Protein AF-A0A7V8G8I0-F1 (afdb_monomer)

Nearest PDB structures (foldseek):
  6kgq-assembly1_A  TM=4.499E-01  e=2.855E+00  Homo sapiens

Secondary structure (DSSP, 8-state):
-HHHHHHHHHHHHHHHHHHHHHHHHHHHHHS---SSSS------HHHHHHHHHHHHHHHHHHHHHHHHHHHHHHHHHHHHTSPPPP-----

Solvent-accessible surface area (backbone atoms only — not comparable to full-atom values): 5512 Å² total; per-residue (Å²): 108,72,68,59,53,54,50,51,52,49,55,53,51,55,54,48,52,54,51,52,52,51,51,54,51,49,50,60,48,67,46,81,76,85,77,90,85,68,82,84,70,68,71,49,72,65,56,52,52,50,52,52,49,54,50,51,52,54,51,51,57,46,54,53,50,52,51,50,53,52,50,53,51,50,52,53,50,53,60,71,66,52,76,82,78,77,80,80,81,78,135

pLDDT: mean 75.21, std 10.93, range [52.06, 91.88]

Sequence (91 aa):
MLSTLALQTCDDADHLNEVLRAYTALEKLVEPASLQDCETLAPTRTELSALLRILNQSLMSRIDTIHAAALTLREAIEDASQPPTPAIVAP

Mean predicted aligned error: 13.33 Å

Foldseek 3Di:
DVVVLVVVVVVLVVVVVVLVVVVVVLVVLCPQDPDDPDPNNNDDPVRNVVSVVVSVVVVVVSVVVVVVSVVVVVVVVVVVPDPPDDPPPDD

Structure (mmCIF, N/CA/C/O backbone):
data_AF-A0A7V8G8I0-F1
#
_entry.id   AF-A0A7V8G8I0-F1
#
loop_
_atom_site.group_PDB
_atom_site.id
_atom_site.type_symbol
_atom_site.label_atom_id
_atom_site.label_alt_id
_atom_site.label_comp_id
_atom_site.label_asym_id
_atom_site.label_entity_id
_atom_site.label_seq_id
_atom_site.pdbx_PDB_ins_code
_atom_site.Cartn_x
_atom_site.Cartn_y
_atom_site.Cartn_z
_atom_site.occupancy
_atom_site.B_iso_or_equiv
_atom_site.auth_seq_id
_atom_site.auth_comp_id
_atom_site.auth_asym_id
_atom_site.auth_atom_id
_atom_site.pdbx_PDB_model_num
ATOM 1 N N . MET A 1 1 ? 9.978 -3.242 -21.657 1.00 64.31 1 MET A N 1
ATOM 2 C CA . MET A 1 1 ? 10.743 -2.865 -20.451 1.00 64.31 1 MET A CA 1
ATOM 3 C C . MET A 1 1 ? 10.244 -1.539 -19.893 1.00 64.31 1 MET A C 1
ATOM 5 O O . MET A 1 1 ? 9.533 -1.577 -18.902 1.00 64.31 1 MET A O 1
ATOM 9 N N . LEU A 1 2 ? 10.476 -0.398 -20.556 1.00 74.56 2 LEU A N 1
ATOM 10 C CA . LEU A 1 2 ? 10.025 0.912 -20.047 1.00 74.56 2 LEU A CA 1
ATOM 11 C C . LEU A 1 2 ? 8.496 1.051 -19.916 1.00 74.56 2 LEU A C 1
ATOM 13 O O . LEU A 1 2 ? 8.003 1.615 -18.947 1.00 74.56 2 LEU A O 1
ATOM 17 N N . SER A 1 3 ? 7.743 0.496 -20.870 1.00 74.00 3 SER A N 1
ATOM 18 C CA . SER A 1 3 ? 6.275 0.502 -20.853 1.00 74.00 3 SER A CA 1
ATOM 19 C C . SER A 1 3 ? 5.689 -0.291 -19.683 1.00 74.00 3 SER A C 1
ATOM 21 O O . SER A 1 3 ? 4.752 0.169 -19.045 1.00 74.00 3 SER A O 1
ATOM 23 N N . THR A 1 4 ? 6.262 -1.457 -19.375 1.00 78.38 4 THR A N 1
ATOM 24 C CA . THR A 1 4 ? 5.865 -2.293 -18.232 1.00 78.38 4 THR A CA 1
ATOM 25 C C . THR A 1 4 ? 6.126 -1.577 -16.913 1.00 78.38 4 THR A C 1
ATOM 27 O O . THR A 1 4 ? 5.266 -1.567 -16.042 1.00 78.38 4 THR A O 1
ATOM 30 N N . LEU A 1 5 ? 7.283 -0.926 -16.792 1.00 76.88 5 LEU A N 1
ATOM 31 C CA . LEU A 1 5 ? 7.643 -0.188 -15.590 1.00 76.88 5 LEU A CA 1
ATOM 32 C C . LEU A 1 5 ? 6.754 1.045 -15.371 1.00 76.88 5 LEU A C 1
ATOM 34 O O . LEU A 1 5 ? 6.350 1.318 -14.244 1.00 76.88 5 LEU A O 1
ATOM 38 N N . ALA A 1 6 ? 6.421 1.774 -16.440 1.00 74.81 6 ALA A N 1
ATOM 39 C CA . ALA A 1 6 ? 5.492 2.898 -16.360 1.00 74.81 6 ALA A CA 1
ATOM 40 C C . ALA A 1 6 ? 4.107 2.446 -15.871 1.00 74.81 6 ALA A C 1
ATOM 42 O O . ALA A 1 6 ? 3.511 3.108 -15.029 1.00 74.81 6 ALA A O 1
ATOM 43 N N . LEU A 1 7 ? 3.638 1.291 -16.352 1.00 82.56 7 LEU A N 1
ATOM 44 C CA . LEU A 1 7 ? 2.358 0.707 -15.951 1.00 82.56 7 LEU A CA 1
ATOM 45 C C . LEU A 1 7 ? 2.369 0.308 -14.470 1.00 82.56 7 LEU A C 1
ATOM 47 O O . LEU A 1 7 ? 1.487 0.708 -13.722 1.00 82.56 7 LEU A O 1
ATOM 51 N N . GLN A 1 8 ? 3.439 -0.353 -14.027 1.00 78.81 8 GLN A N 1
ATOM 52 C CA . GLN A 1 8 ? 3.627 -0.728 -12.626 1.00 78.81 8 GLN A CA 1
ATOM 53 C C . GLN A 1 8 ? 3.711 0.497 -11.697 1.00 78.81 8 GLN A C 1
ATOM 55 O 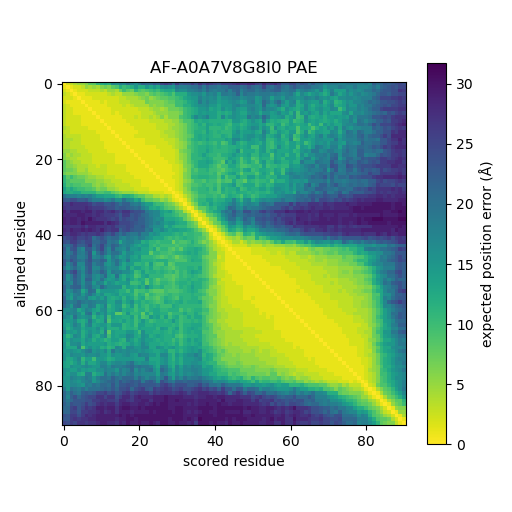O . GLN A 1 8 ? 3.133 0.497 -10.619 1.00 78.81 8 GLN A O 1
ATOM 60 N N . THR A 1 9 ? 4.343 1.585 -12.148 1.00 79.12 9 THR A N 1
ATOM 61 C CA . THR A 1 9 ? 4.391 2.852 -11.395 1.00 79.12 9 THR A CA 1
ATOM 62 C C . THR A 1 9 ? 3.006 3.498 -11.265 1.00 79.12 9 THR A C 1
ATOM 64 O O . THR A 1 9 ? 2.701 4.096 -10.233 1.00 79.12 9 THR A O 1
ATOM 67 N N . CYS A 1 10 ? 2.161 3.396 -12.297 1.00 83.25 10 CYS A N 1
ATOM 68 C CA . CYS A 1 10 ? 0.773 3.856 -12.228 1.00 83.25 10 CYS A CA 1
ATOM 69 C C . CYS A 1 10 ? -0.045 3.018 -11.239 1.00 83.25 10 CYS A C 1
ATOM 71 O O . CYS A 1 10 ? -0.711 3.596 -10.382 1.00 83.25 10 CYS A O 1
ATOM 73 N N . ASP A 1 11 ? 0.075 1.690 -11.296 1.00 83.75 11 ASP A N 1
ATOM 74 C CA . ASP A 1 11 ? -0.603 0.785 -10.361 1.00 83.75 11 ASP A CA 1
ATOM 75 C C . ASP A 1 11 ? -0.169 1.058 -8.905 1.00 83.75 11 ASP A C 1
A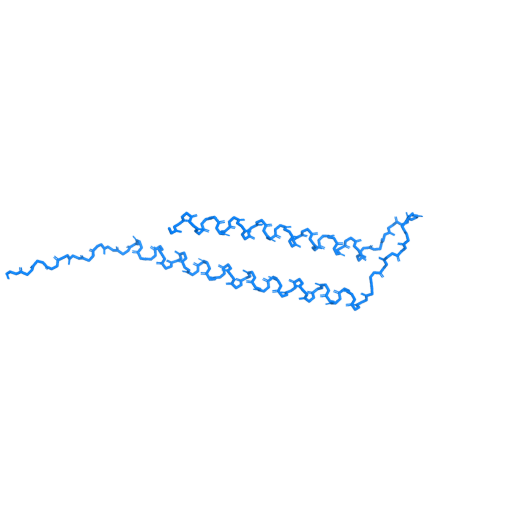TOM 77 O O . ASP A 1 11 ? -1.002 1.149 -7.998 1.00 83.75 11 ASP A O 1
ATOM 81 N N . ASP A 1 12 ? 1.129 1.288 -8.678 1.00 82.25 12 ASP A N 1
ATOM 82 C CA . ASP A 1 12 ? 1.674 1.651 -7.366 1.00 82.25 12 ASP A CA 1
ATOM 83 C C . ASP A 1 12 ? 1.113 2.998 -6.861 1.00 82.25 12 ASP A C 1
ATOM 85 O O . ASP A 1 12 ? 0.826 3.153 -5.667 1.00 82.25 12 ASP A O 1
ATOM 89 N N . ALA A 1 13 ? 0.917 3.975 -7.755 1.00 77.75 13 ALA A N 1
ATOM 90 C CA . ALA A 1 13 ? 0.347 5.284 -7.427 1.00 77.75 13 ALA A CA 1
ATOM 91 C C . ALA A 1 13 ? -1.159 5.219 -7.109 1.00 77.75 13 ALA A C 1
ATOM 93 O O . ALA A 1 13 ? -1.630 5.895 -6.184 1.00 77.75 13 ALA A O 1
ATOM 94 N N . ASP A 1 14 ? -1.919 4.389 -7.823 1.00 79.44 14 ASP A N 1
ATOM 95 C CA . ASP A 1 14 ? -3.331 4.140 -7.525 1.00 79.44 14 ASP A CA 1
ATOM 96 C C . ASP A 1 14 ? -3.482 3.443 -6.165 1.00 79.44 14 ASP A C 1
ATOM 98 O O . ASP A 1 14 ? -4.278 3.863 -5.317 1.00 79.44 14 ASP A O 1
ATOM 102 N N . HIS A 1 15 ? -2.622 2.468 -5.873 1.00 76.00 15 HIS A N 1
ATOM 103 C CA . HIS A 1 15 ? -2.610 1.787 -4.582 1.00 76.00 15 HIS A CA 1
ATOM 104 C C . HIS A 1 15 ? -2.144 2.701 -3.425 1.00 76.00 15 HIS A C 1
ATOM 106 O O . HIS A 1 15 ? -2.576 2.557 -2.269 1.00 76.00 15 HIS A O 1
ATOM 112 N N . LEU A 1 16 ? -1.293 3.697 -3.707 1.00 77.62 16 LEU A N 1
ATOM 113 C CA . LEU A 1 16 ? -0.940 4.750 -2.749 1.00 77.62 16 LEU A CA 1
ATOM 114 C C . LEU A 1 16 ? -2.154 5.614 -2.386 1.00 77.62 16 LEU A C 1
ATOM 116 O O . LEU A 1 16 ? -2.375 5.882 -1.202 1.00 77.62 16 LEU A O 1
ATOM 120 N N . ASN A 1 17 ? -2.976 5.978 -3.373 1.00 77.81 17 ASN A N 1
ATOM 121 C CA . ASN A 1 17 ? -4.217 6.719 -3.144 1.00 77.81 17 ASN A CA 1
ATOM 122 C C . ASN A 1 17 ? -5.203 5.952 -2.249 1.00 77.81 17 ASN A C 1
ATOM 124 O O . ASN A 1 17 ? -5.855 6.557 -1.398 1.00 77.81 17 ASN A O 1
ATOM 128 N N . GLU A 1 18 ? -5.297 4.628 -2.383 1.00 78.69 18 GLU A N 1
ATOM 129 C CA . GLU A 1 18 ? -6.145 3.799 -1.513 1.00 78.69 18 GLU A CA 1
ATOM 130 C C . GLU A 1 18 ? -5.704 3.839 -0.045 1.00 78.69 18 GLU A C 1
ATOM 132 O O . GLU A 1 18 ? -6.536 3.954 0.856 1.00 78.69 18 GLU A O 1
ATOM 137 N N . VAL A 1 19 ? -4.396 3.813 0.212 1.00 79.31 19 VAL A N 1
ATOM 138 C CA . VAL A 1 19 ? -3.869 3.934 1.580 1.00 79.31 19 VAL A CA 1
ATOM 139 C C . VAL A 1 19 ? -4.041 5.330 2.142 1.00 79.31 19 VAL A C 1
ATOM 141 O O . VAL A 1 19 ? -4.382 5.459 3.315 1.00 79.31 19 VAL A O 1
ATOM 144 N N . LEU A 1 20 ? -3.872 6.370 1.325 1.00 78.44 20 LEU A N 1
ATOM 145 C CA . LEU A 1 20 ? -4.161 7.731 1.764 1.00 78.44 20 LEU A CA 1
ATOM 146 C C . LEU A 1 20 ? -5.635 7.863 2.174 1.00 78.44 20 LEU A C 1
ATOM 148 O O . LEU A 1 20 ? -5.932 8.416 3.229 1.00 78.44 20 LEU A O 1
ATOM 152 N N . ARG A 1 21 ? -6.557 7.271 1.402 1.00 75.94 21 ARG A N 1
ATOM 153 C CA . ARG A 1 21 ? -7.984 7.209 1.757 1.00 75.94 21 ARG A CA 1
ATOM 154 C C . ARG A 1 21 ? -8.227 6.450 3.062 1.00 75.94 21 ARG A C 1
ATOM 156 O O . ARG A 1 21 ? -9.025 6.909 3.876 1.00 75.94 21 ARG A O 1
ATOM 163 N N . ALA A 1 22 ? -7.539 5.329 3.282 1.00 77.69 22 ALA A N 1
ATOM 164 C CA . ALA A 1 22 ? -7.621 4.586 4.538 1.00 77.69 22 ALA A CA 1
ATOM 165 C C . ALA A 1 22 ? -7.109 5.420 5.725 1.00 77.69 22 ALA A C 1
ATOM 167 O O . ALA A 1 22 ? -7.761 5.463 6.764 1.00 77.69 22 ALA A O 1
ATOM 168 N N . TYR A 1 23 ? -5.999 6.145 5.559 1.00 75.56 23 TYR A N 1
ATOM 169 C CA . TYR A 1 23 ? -5.470 7.058 6.574 1.00 75.56 23 TYR A CA 1
ATOM 170 C C . TYR A 1 23 ? -6.462 8.180 6.909 1.00 75.56 23 TYR A C 1
ATOM 172 O O . TYR A 1 23 ? -6.765 8.394 8.078 1.00 75.56 23 TYR A O 1
ATOM 180 N N . THR A 1 24 ? -7.052 8.829 5.900 1.00 75.31 24 THR A N 1
ATOM 181 C CA . THR A 1 24 ? -8.099 9.845 6.103 1.00 75.31 24 THR A CA 1
ATOM 182 C C . THR A 1 24 ? -9.336 9.277 6.808 1.00 75.31 24 THR A C 1
ATOM 184 O O . THR A 1 24 ? -9.975 9.973 7.593 1.00 75.31 24 THR A O 1
ATOM 187 N N . ALA A 1 25 ? -9.704 8.017 6.554 1.00 72.88 25 ALA A N 1
ATOM 188 C CA . ALA A 1 25 ? -10.809 7.371 7.263 1.00 72.88 25 ALA A CA 1
ATOM 189 C C . ALA A 1 25 ? -10.472 7.111 8.740 1.00 72.88 25 ALA A C 1
ATOM 191 O O . ALA A 1 25 ? -11.317 7.331 9.604 1.00 72.88 25 ALA A O 1
ATOM 192 N N . LEU A 1 26 ? -9.236 6.697 9.038 1.00 73.06 26 LEU A N 1
ATOM 193 C CA . LEU A 1 26 ? -8.754 6.543 10.412 1.00 73.06 26 LEU A CA 1
ATOM 194 C C . LEU A 1 26 ? -8.705 7.882 11.148 1.00 73.06 26 LEU A C 1
ATOM 196 O O . LEU A 1 26 ? -9.132 7.953 12.294 1.00 73.06 26 LEU A O 1
ATOM 200 N N . GLU A 1 27 ? -8.241 8.943 10.490 1.00 72.56 27 GLU A N 1
ATOM 201 C CA . GLU A 1 27 ? -8.233 10.299 11.043 1.00 72.56 27 GLU A CA 1
ATOM 202 C C . GLU A 1 27 ? -9.645 10.735 11.454 1.00 72.56 27 GLU A C 1
ATOM 204 O O . GLU A 1 27 ? -9.841 11.142 12.593 1.00 72.56 27 GLU A O 1
ATOM 209 N N . LYS A 1 28 ? -10.648 10.517 10.594 1.00 70.06 28 LYS A N 1
ATOM 210 C CA . LYS A 1 28 ? -12.063 10.809 10.891 1.00 70.06 28 LYS A CA 1
ATOM 211 C C . LYS A 1 28 ? -12.668 9.952 12.008 1.00 70.06 28 LYS A C 1
ATOM 213 O O . LYS A 1 28 ? -13.615 10.389 12.649 1.00 70.06 28 LYS A O 1
ATOM 218 N N . LEU A 1 29 ? -12.171 8.728 12.212 1.00 66.75 29 LEU A N 1
ATOM 219 C CA . LEU A 1 29 ? -12.593 7.851 13.314 1.00 66.75 29 LEU A CA 1
ATOM 220 C C . LEU A 1 29 ? -11.958 8.250 14.653 1.00 66.75 29 LEU A C 1
ATOM 222 O O . LEU A 1 29 ? -12.519 7.971 15.709 1.00 66.75 29 LEU A O 1
ATOM 226 N N . VAL A 1 30 ? -10.769 8.853 14.615 1.00 65.25 30 VAL A N 1
ATOM 227 C CA . VAL A 1 30 ? -10.047 9.341 15.800 1.00 65.25 30 VAL A CA 1
ATOM 228 C C . VAL A 1 30 ? -10.482 10.757 16.170 1.00 65.25 30 VAL A C 1
ATOM 230 O O . VAL A 1 30 ? -10.481 11.102 17.353 1.00 65.25 30 VAL A O 1
ATOM 233 N N . GLU A 1 31 ? -10.837 11.576 15.180 1.00 65.88 31 GLU A N 1
ATOM 234 C CA . GLU A 1 31 ? -11.346 12.923 15.393 1.00 65.88 31 GLU A CA 1
ATOM 235 C C . GLU A 1 31 ? -12.628 12.845 16.240 1.00 65.88 31 GLU A C 1
ATOM 237 O O . GLU A 1 31 ? -13.579 12.155 15.862 1.00 65.88 31 GLU A O 1
ATOM 242 N N . PRO A 1 32 ? -12.672 13.501 17.415 1.00 55.41 32 PRO A N 1
ATOM 243 C CA . PRO A 1 32 ? -13.865 13.488 18.239 1.00 55.41 32 PRO A CA 1
ATOM 244 C C . PRO A 1 32 ? -15.002 14.127 17.446 1.00 55.41 32 PRO A C 1
ATOM 246 O O . PRO A 1 32 ? -14.982 15.332 17.194 1.00 55.41 32 PRO A O 1
ATOM 249 N N . ALA A 1 33 ? -15.980 13.312 17.043 1.00 58.00 33 ALA A N 1
ATOM 250 C CA . ALA A 1 33 ? -17.137 13.775 16.295 1.00 58.00 33 ALA A CA 1
ATOM 251 C C . ALA A 1 33 ? -17.787 14.947 17.041 1.00 58.00 33 ALA A C 1
ATOM 253 O O . ALA 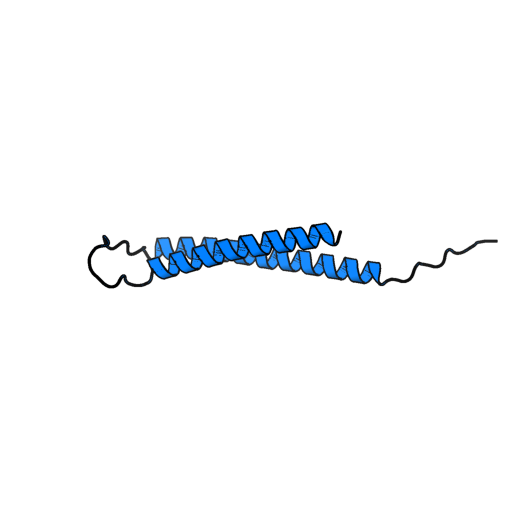A 1 33 ? -18.243 14.807 18.182 1.00 58.00 33 ALA A O 1
ATOM 254 N N . SER A 1 34 ? -17.830 16.117 16.407 1.00 55.16 34 SER A N 1
ATOM 255 C CA . SER A 1 34 ? -18.634 17.225 16.894 1.00 55.16 34 SER A CA 1
ATOM 256 C C . SER A 1 34 ? -20.113 16.853 16.752 1.00 55.16 34 SER A C 1
ATOM 258 O O . SER A 1 34 ? -20.713 17.005 15.700 1.00 55.16 34 SER A O 1
ATOM 260 N N . LEU A 1 35 ? -20.668 16.361 17.862 1.00 55.91 35 LEU A N 1
ATOM 261 C CA . LEU A 1 35 ? -22.060 16.490 18.301 1.00 55.91 35 LEU A CA 1
ATOM 262 C C . LEU A 1 35 ? -23.179 15.985 17.360 1.00 55.91 35 LEU A C 1
ATOM 264 O O . LEU A 1 35 ? -23.519 16.595 16.356 1.00 55.91 35 LEU A O 1
ATOM 268 N N . GLN A 1 36 ? -23.849 14.936 17.855 1.00 52.19 36 GLN A N 1
ATOM 269 C CA . GLN A 1 36 ? -25.297 14.845 18.150 1.00 52.19 36 GLN A CA 1
ATOM 270 C C . GLN A 1 36 ? -26.077 13.666 17.559 1.00 52.19 36 GLN A C 1
ATOM 272 O O . GLN A 1 36 ? -27.018 13.259 18.226 1.00 52.19 36 GLN A O 1
ATOM 277 N N . ASP A 1 37 ? -25.647 13.030 16.465 1.00 52.44 37 ASP A N 1
ATOM 278 C CA . ASP A 1 37 ? -26.433 11.926 15.861 1.00 52.44 37 ASP A CA 1
ATOM 279 C C . ASP A 1 37 ? -25.644 10.643 15.532 1.00 52.44 37 ASP A C 1
ATOM 281 O O . ASP A 1 37 ? -26.169 9.728 14.901 1.00 52.44 37 ASP A O 1
ATOM 285 N N . CYS A 1 38 ? -24.387 10.530 15.965 1.00 52.06 38 CYS A N 1
ATOM 286 C CA . CYS A 1 38 ? -23.603 9.309 15.774 1.00 52.06 38 CYS A CA 1
ATOM 287 C C . CYS A 1 38 ? -23.440 8.595 17.118 1.00 52.06 38 CYS A C 1
ATOM 289 O O . CYS A 1 38 ? -22.898 9.188 18.056 1.00 52.06 38 CYS A O 1
ATOM 291 N N . GLU A 1 39 ? -23.889 7.336 17.217 1.00 56.91 39 GLU A N 1
ATOM 292 C CA . GLU A 1 39 ? -23.472 6.453 18.310 1.00 56.91 39 GLU A CA 1
ATOM 293 C C . GLU A 1 39 ? -21.947 6.519 18.371 1.00 56.91 39 GLU A C 1
ATOM 295 O O . GLU A 1 39 ? -21.279 6.265 17.370 1.00 56.91 39 GLU A O 1
ATOM 300 N N . THR A 1 40 ? -21.402 6.974 19.497 1.00 56.25 40 THR A N 1
ATOM 301 C CA . THR A 1 40 ? -19.983 7.297 19.656 1.00 56.25 40 THR A CA 1
ATOM 302 C C . THR A 1 40 ? -19.123 6.053 19.443 1.00 56.25 40 THR A C 1
ATOM 304 O O . THR A 1 40 ? -18.764 5.358 20.393 1.00 56.25 40 THR A O 1
ATOM 307 N N . LEU A 1 41 ? -18.787 5.768 18.188 1.00 56.75 41 LEU A N 1
ATOM 308 C CA . LEU A 1 41 ? -17.815 4.769 17.774 1.00 56.75 41 LEU A CA 1
ATOM 309 C C . LEU A 1 41 ? -16.428 5.358 18.018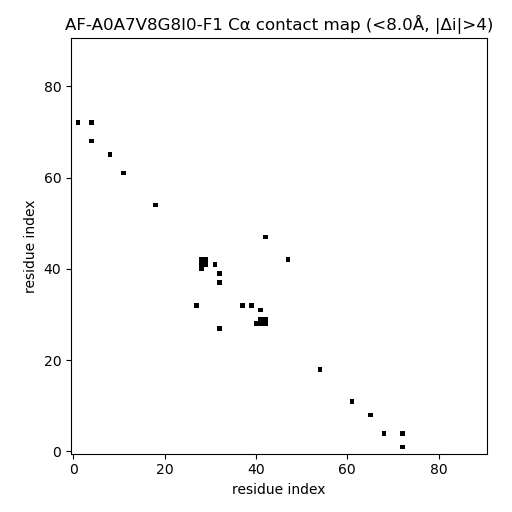 1.00 56.75 41 LEU A C 1
ATOM 311 O O . LEU A 1 41 ? -15.754 5.808 17.099 1.00 56.75 41 LEU A O 1
ATOM 315 N N . ALA A 1 42 ? -16.028 5.405 19.288 1.00 63.44 42 ALA A N 1
ATOM 316 C CA . ALA A 1 42 ? -14.661 5.717 19.666 1.00 63.44 42 ALA A CA 1
ATOM 317 C C . AL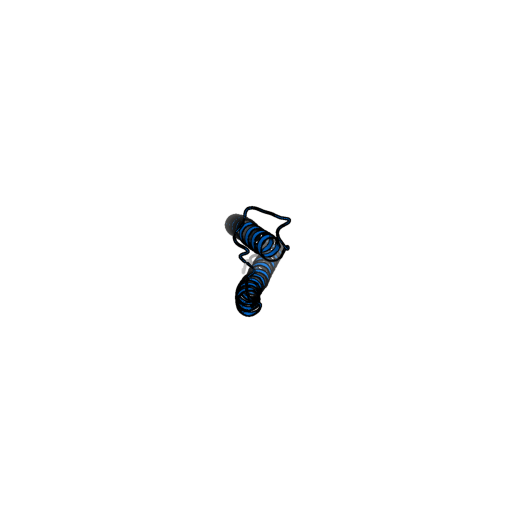A A 1 42 ? -13.836 4.422 19.565 1.00 63.44 42 ALA A C 1
ATOM 319 O O . ALA A 1 42 ? -14.030 3.527 20.395 1.00 63.44 42 ALA A O 1
ATOM 320 N N . PRO A 1 43 ? -12.941 4.278 18.571 1.00 66.12 43 PRO A N 1
ATOM 321 C CA . PRO A 1 43 ? -12.100 3.096 18.474 1.00 66.12 43 PRO A CA 1
ATOM 322 C C . PRO A 1 43 ? -11.191 3.002 19.702 1.00 66.12 43 PRO A C 1
ATOM 324 O O . PRO A 1 43 ? -10.620 3.986 20.180 1.00 66.12 43 PRO A O 1
ATOM 327 N N . THR A 1 44 ? -11.032 1.793 20.223 1.00 77.38 44 THR A N 1
ATOM 328 C CA . THR A 1 44 ? -10.107 1.526 21.319 1.00 77.38 44 THR A CA 1
ATOM 329 C C . THR A 1 44 ? -8.665 1.749 20.864 1.00 77.38 44 THR A C 1
ATOM 331 O O . THR A 1 44 ? -8.303 1.585 19.697 1.00 77.38 44 THR A O 1
ATOM 334 N N . ARG A 1 45 ? -7.774 2.043 21.818 1.00 72.25 45 ARG A N 1
ATOM 335 C CA . ARG A 1 45 ? -6.329 2.142 21.554 1.00 72.25 45 ARG A CA 1
ATOM 336 C C . ARG A 1 45 ? -5.766 0.872 20.896 1.00 72.25 45 ARG A C 1
ATOM 338 O O . ARG A 1 45 ? -4.831 0.961 20.105 1.00 72.25 45 ARG A O 1
ATOM 345 N N . THR A 1 46 ? -6.326 -0.293 21.219 1.00 72.19 46 THR A N 1
ATOM 346 C CA . THR A 1 46 ? -5.941 -1.584 20.632 1.00 72.19 46 THR A CA 1
ATOM 347 C C . THR A 1 46 ? -6.322 -1.662 19.155 1.00 72.19 46 THR A C 1
ATOM 349 O O . THR A 1 46 ? -5.483 -2.037 18.340 1.00 72.19 46 THR A O 1
ATOM 352 N N . GLU A 1 47 ? -7.543 -1.257 18.795 1.00 77.81 47 GLU A N 1
ATOM 353 C CA . GLU A 1 47 ? -8.007 -1.212 17.400 1.00 77.81 47 GLU A CA 1
ATOM 354 C C . GLU A 1 47 ? -7.186 -0.216 16.578 1.00 77.81 47 GLU A C 1
ATOM 356 O O . GLU A 1 47 ? -6.676 -0.568 15.515 1.00 77.81 47 GLU A O 1
ATOM 361 N N . LEU A 1 48 ? -6.942 0.983 17.114 1.00 78.50 48 LEU A N 1
ATOM 362 C CA . LEU A 1 48 ? -6.068 1.969 16.473 1.00 78.50 48 LEU A CA 1
ATOM 363 C C . LEU A 1 48 ? -4.639 1.445 16.294 1.00 78.50 48 LEU A C 1
ATOM 365 O O . LEU A 1 48 ? -4.044 1.614 15.231 1.00 78.50 48 LEU A O 1
ATOM 369 N N . SER A 1 49 ? -4.085 0.766 17.302 1.00 75.19 49 SER A N 1
ATOM 370 C CA . SER A 1 49 ? -2.744 0.183 17.208 1.00 75.19 49 SER A CA 1
ATOM 371 C C . SER A 1 49 ? -2.666 -0.943 16.175 1.00 75.19 49 SER A C 1
ATOM 373 O O . SER A 1 49 ? -1.623 -1.094 15.538 1.00 75.19 49 SER A O 1
ATOM 375 N N . ALA A 1 50 ? -3.724 -1.741 16.013 1.00 80.88 50 ALA A N 1
ATOM 376 C CA . ALA A 1 50 ? -3.782 -2.790 15.000 1.00 80.88 50 ALA A CA 1
ATOM 377 C C . ALA A 1 50 ? -3.849 -2.189 13.589 1.00 80.88 50 ALA A C 1
ATOM 379 O O . ALA A 1 50 ? -3.086 -2.594 12.711 1.00 80.88 50 ALA A O 1
ATOM 380 N N . LEU A 1 51 ? -4.690 -1.169 13.398 1.00 82.25 51 LEU A N 1
ATOM 381 C CA . LEU A 1 51 ? -4.841 -0.463 12.124 1.00 82.25 51 LEU A CA 1
ATOM 382 C C . LEU A 1 51 ? -3.543 0.245 11.715 1.00 82.25 51 LEU A C 1
ATOM 384 O O . LEU A 1 51 ? -3.076 0.067 10.591 1.00 82.25 51 LEU A O 1
ATOM 388 N N . LEU A 1 52 ? -2.892 0.953 12.643 1.00 81.12 52 LEU A N 1
ATOM 389 C CA . LEU A 1 52 ? -1.587 1.578 12.401 1.00 81.12 52 LEU A CA 1
ATOM 390 C C . LEU A 1 52 ? -0.497 0.555 12.066 1.00 81.12 52 LEU A C 1
ATOM 392 O O . LEU A 1 52 ? 0.363 0.824 11.232 1.00 81.12 52 LEU A O 1
ATOM 396 N N . ARG A 1 53 ? -0.518 -0.630 12.686 1.00 84.12 53 ARG A N 1
ATOM 397 C CA . ARG A 1 53 ? 0.449 -1.690 12.376 1.00 84.12 53 ARG A CA 1
ATOM 398 C C . ARG A 1 53 ? 0.292 -2.197 10.943 1.00 84.12 53 ARG A C 1
ATOM 400 O O . ARG A 1 53 ? 1.296 -2.310 10.247 1.00 84.12 53 ARG A O 1
ATOM 407 N N . ILE A 1 54 ? -0.940 -2.472 10.513 1.00 83.94 54 ILE A N 1
ATOM 408 C CA . ILE A 1 54 ? -1.243 -2.919 9.144 1.00 83.94 54 ILE A CA 1
ATOM 409 C C . ILE A 1 54 ? -0.827 -1.843 8.138 1.00 83.94 54 ILE A C 1
ATOM 411 O O . ILE A 1 54 ? -0.149 -2.136 7.154 1.00 83.94 54 ILE A O 1
ATOM 415 N N . LEU A 1 55 ? -1.174 -0.586 8.425 1.00 82.00 55 LEU A N 1
ATOM 416 C CA . LEU A 1 55 ? -0.799 0.555 7.599 1.00 82.00 55 LEU A CA 1
ATOM 417 C C . LEU A 1 55 ? 0.724 0.671 7.449 1.00 82.00 55 LEU A C 1
ATOM 419 O O . LEU A 1 55 ? 1.227 0.758 6.331 1.00 82.00 55 LEU A O 1
ATOM 423 N N . ASN A 1 56 ? 1.463 0.622 8.558 1.00 80.44 56 ASN A N 1
ATOM 424 C CA . ASN A 1 56 ? 2.922 0.723 8.543 1.00 80.44 56 ASN A CA 1
ATOM 425 C C . ASN A 1 56 ? 3.572 -0.422 7.759 1.00 80.44 56 ASN A C 1
ATOM 427 O O . ASN A 1 56 ? 4.513 -0.188 7.005 1.00 80.44 56 ASN A O 1
ATOM 431 N N . GLN A 1 57 ? 3.060 -1.647 7.893 1.00 86.75 57 GLN A N 1
ATOM 432 C CA . GLN A 1 57 ? 3.548 -2.791 7.120 1.00 86.75 57 GLN A CA 1
ATOM 433 C C . GLN A 1 57 ? 3.314 -2.603 5.617 1.00 86.75 57 GLN A C 1
ATOM 435 O O . GLN A 1 57 ? 4.220 -2.842 4.821 1.00 86.75 57 GLN A O 1
ATOM 440 N N . SER A 1 58 ? 2.125 -2.130 5.232 1.00 83.69 58 SER A N 1
ATOM 441 C CA . SER A 1 58 ? 1.805 -1.839 3.833 1.00 83.69 58 SER A CA 1
ATOM 442 C C . SER A 1 58 ? 2.709 -0.741 3.263 1.00 83.69 58 SER A C 1
ATOM 444 O O . SER A 1 58 ? 3.258 -0.897 2.174 1.00 83.69 58 SER A O 1
ATOM 446 N N . LEU A 1 59 ? 2.936 0.337 4.020 1.00 84.00 59 LEU A N 1
ATOM 447 C CA . LEU A 1 59 ? 3.827 1.427 3.617 1.00 84.00 59 LEU A CA 1
ATOM 448 C C . LEU A 1 59 ? 5.274 0.960 3.438 1.00 84.00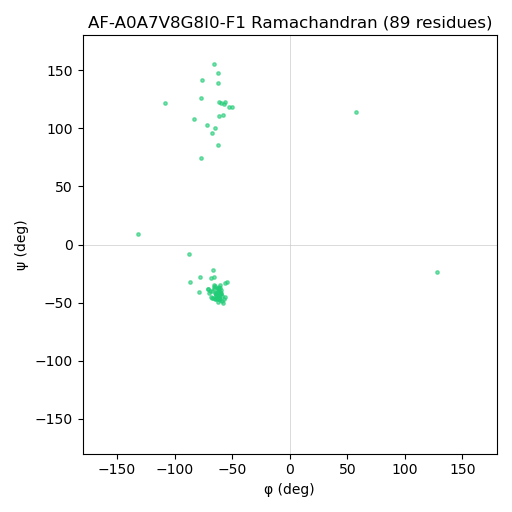 59 LEU A C 1
ATOM 450 O O . LEU A 1 59 ? 5.880 1.280 2.419 1.00 84.00 59 LEU A O 1
ATOM 454 N N . MET A 1 60 ? 5.814 0.174 4.376 1.00 85.62 60 MET A N 1
ATOM 455 C CA . MET A 1 60 ? 7.166 -0.385 4.249 1.00 85.62 60 MET A CA 1
ATOM 456 C C . MET A 1 60 ? 7.306 -1.242 2.989 1.00 85.62 60 MET A C 1
ATOM 458 O O . MET A 1 60 ? 8.201 -0.995 2.187 1.00 85.62 60 MET A O 1
ATOM 462 N N . SER A 1 61 ? 6.366 -2.166 2.757 1.00 86.31 61 SER A N 1
ATOM 463 C CA . SER A 1 61 ? 6.374 -3.025 1.564 1.00 86.31 61 SER A CA 1
ATOM 464 C C . SER A 1 61 ? 6.393 -2.225 0.257 1.00 86.31 61 SER A C 1
ATOM 466 O O . SER A 1 61 ? 6.969 -2.661 -0.741 1.00 86.31 61 SER A O 1
ATOM 468 N N . ARG A 1 62 ? 5.749 -1.056 0.239 1.00 80.94 62 ARG A N 1
ATOM 469 C CA . ARG A 1 62 ? 5.690 -0.191 -0.945 1.00 80.94 62 ARG A CA 1
ATOM 470 C C . ARG A 1 62 ? 6.963 0.605 -1.147 1.00 80.94 62 ARG A C 1
ATOM 472 O O . ARG A 1 62 ? 7.411 0.721 -2.280 1.00 80.94 62 ARG A O 1
ATOM 479 N N . ILE A 1 63 ? 7.554 1.122 -0.070 1.00 84.19 63 ILE A N 1
ATOM 480 C CA . ILE A 1 63 ? 8.866 1.775 -0.136 1.00 84.19 63 ILE A CA 1
ATOM 481 C C . ILE A 1 63 ? 9.886 0.805 -0.739 1.00 84.19 63 ILE A C 1
ATOM 483 O O . ILE A 1 63 ? 10.608 1.188 -1.657 1.00 84.19 63 ILE A O 1
ATOM 487 N N . ASP A 1 64 ? 9.881 -0.454 -0.298 1.00 89.00 64 ASP A N 1
ATOM 488 C CA . ASP A 1 64 ? 10.772 -1.488 -0.833 1.00 89.00 64 ASP A CA 1
ATOM 489 C C . ASP A 1 64 ? 10.511 -1.759 -2.326 1.00 89.00 64 ASP A C 1
ATOM 491 O O . ASP A 1 64 ? 11.449 -1.843 -3.120 1.00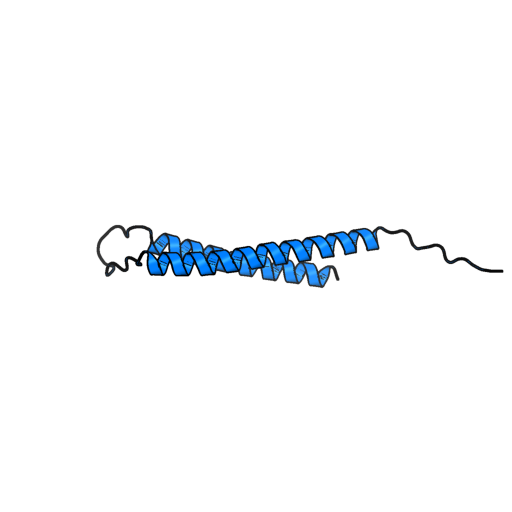 89.00 64 ASP A O 1
ATOM 495 N N . THR A 1 65 ? 9.239 -1.827 -2.733 1.00 89.88 65 THR A N 1
ATOM 496 C CA . THR A 1 65 ? 8.839 -2.045 -4.137 1.00 89.88 65 THR A CA 1
ATOM 497 C C . THR A 1 65 ? 9.272 -0.887 -5.038 1.00 89.88 65 THR A C 1
ATOM 499 O O . THR A 1 65 ? 9.891 -1.112 -6.077 1.00 89.88 65 THR A O 1
ATOM 502 N N . ILE A 1 66 ? 9.022 0.356 -4.615 1.00 86.31 66 ILE A N 1
ATOM 503 C CA . ILE A 1 66 ? 9.439 1.564 -5.340 1.00 86.31 66 ILE A CA 1
ATOM 504 C C . ILE A 1 66 ? 10.964 1.621 -5.442 1.00 86.31 66 ILE A C 1
ATOM 506 O O . ILE A 1 66 ? 11.502 1.949 -6.499 1.00 86.31 66 ILE A O 1
ATOM 510 N N . HIS A 1 67 ? 11.674 1.281 -4.364 1.00 87.56 67 HIS A N 1
ATOM 511 C CA . HIS A 1 67 ? 13.131 1.239 -4.375 1.00 87.56 67 HIS A CA 1
ATOM 512 C C . HIS A 1 67 ? 13.647 0.219 -5.397 1.00 87.56 67 HIS A C 1
ATOM 514 O O . HIS A 1 67 ? 14.526 0.545 -6.194 1.00 87.56 67 HIS A O 1
ATOM 520 N N . ALA A 1 68 ? 13.069 -0.985 -5.431 1.00 87.56 68 ALA A N 1
ATOM 521 C CA . ALA A 1 68 ? 13.420 -2.006 -6.413 1.00 87.56 68 ALA A CA 1
ATOM 522 C C . ALA A 1 68 ? 13.141 -1.540 -7.853 1.00 87.56 68 ALA A C 1
ATOM 524 O O . ALA A 1 68 ? 14.023 -1.626 -8.706 1.00 87.56 68 ALA A O 1
ATOM 525 N N . ALA A 1 69 ? 11.962 -0.968 -8.110 1.00 88.38 69 ALA A N 1
ATOM 526 C CA . ALA A 1 69 ? 11.598 -0.429 -9.419 1.00 88.38 69 ALA A CA 1
ATOM 527 C C . ALA A 1 69 ? 12.557 0.684 -9.882 1.00 88.38 69 ALA A C 1
ATOM 529 O O . ALA A 1 69 ? 12.981 0.701 -11.039 1.00 88.38 69 ALA A O 1
ATOM 530 N N . ALA A 1 70 ? 12.951 1.587 -8.978 1.00 88.06 70 ALA A N 1
A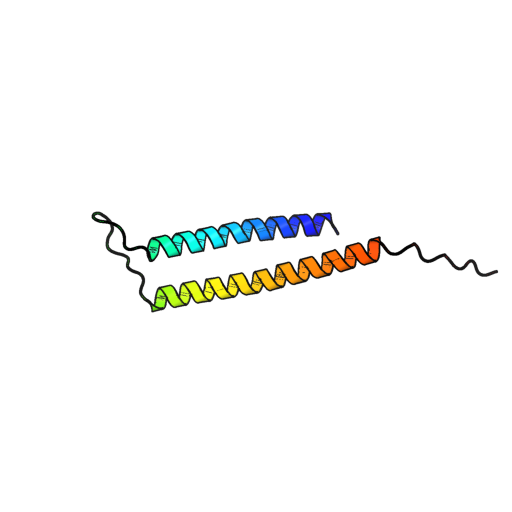TOM 531 C CA . ALA A 1 70 ? 13.902 2.657 -9.269 1.00 88.06 70 ALA A CA 1
ATOM 532 C C . ALA A 1 70 ? 15.310 2.123 -9.587 1.00 88.06 70 ALA A C 1
ATOM 534 O O . ALA A 1 70 ? 15.969 2.644 -10.490 1.00 88.06 70 ALA A O 1
ATOM 535 N N . LEU A 1 71 ? 15.766 1.078 -8.884 1.00 90.62 71 LEU A N 1
ATOM 536 C CA . LEU A 1 71 ? 17.029 0.399 -9.191 1.00 90.62 71 LEU A CA 1
ATOM 537 C C . LEU A 1 71 ? 16.990 -0.234 -10.584 1.00 90.62 71 LEU A C 1
ATOM 539 O O . LEU A 1 71 ? 17.868 0.046 -11.396 1.00 90.62 71 LEU A O 1
ATOM 543 N N . THR A 1 72 ? 15.938 -0.996 -10.893 1.00 91.88 72 THR A N 1
ATOM 544 C CA . THR A 1 72 ? 15.755 -1.615 -12.213 1.00 91.88 72 THR A CA 1
ATOM 545 C C . THR A 1 72 ? 15.692 -0.575 -13.334 1.00 91.88 72 THR A C 1
ATOM 547 O O . THR A 1 72 ? 16.262 -0.782 -14.404 1.00 91.88 72 THR A O 1
ATOM 550 N N . LEU A 1 73 ? 15.035 0.568 -13.106 1.00 89.56 73 LEU A N 1
ATOM 551 C CA . LEU A 1 73 ? 15.014 1.665 -14.075 1.00 89.56 73 LEU A CA 1
ATOM 552 C C . LEU A 1 73 ? 16.412 2.220 -14.331 1.00 89.56 73 LEU A C 1
ATOM 554 O O . LEU A 1 73 ? 16.784 2.436 -15.483 1.00 89.56 73 LEU A O 1
ATOM 558 N N . ARG A 1 74 ? 17.178 2.460 -13.262 1.00 87.06 74 ARG A N 1
ATOM 559 C CA . ARG A 1 74 ? 18.540 2.981 -13.373 1.00 87.06 74 ARG A CA 1
ATOM 560 C C . ARG A 1 74 ? 19.422 2.022 -14.169 1.00 87.06 74 ARG A C 1
ATOM 562 O O . ARG A 1 74 ? 20.069 2.467 -15.107 1.00 87.06 74 ARG A O 1
ATOM 569 N N . GLU A 1 75 ? 19.378 0.730 -13.854 1.00 89.38 75 GLU A N 1
ATOM 570 C CA . GLU A 1 75 ? 20.127 -0.310 -14.571 1.00 89.38 75 GLU A CA 1
ATOM 571 C C . GLU A 1 75 ? 19.753 -0.358 -16.058 1.00 89.38 75 GLU A C 1
ATOM 573 O O . GLU A 1 75 ? 20.628 -0.394 -16.917 1.00 89.38 75 GLU A O 1
ATOM 578 N N . ALA A 1 76 ? 18.459 -0.284 -16.386 1.00 89.94 76 ALA A N 1
ATOM 579 C CA . ALA A 1 76 ? 18.008 -0.267 -17.775 1.00 89.94 76 ALA A CA 1
ATOM 580 C C . ALA A 1 76 ? 18.469 0.990 -18.538 1.00 89.94 76 ALA A C 1
ATOM 582 O O . ALA A 1 76 ? 18.761 0.913 -19.731 1.00 89.94 76 ALA A O 1
ATOM 583 N N . ILE A 1 77 ? 18.524 2.150 -17.873 1.00 90.19 77 ILE A N 1
ATOM 584 C CA . ILE A 1 77 ? 19.042 3.395 -18.462 1.00 90.19 77 ILE A CA 1
ATOM 585 C C . ILE A 1 77 ? 20.558 3.306 -18.664 1.00 90.19 77 ILE A C 1
ATOM 587 O O . ILE A 1 77 ? 21.049 3.736 -19.707 1.00 90.19 77 ILE A O 1
ATOM 591 N N . GLU A 1 78 ? 21.293 2.757 -17.696 1.00 87.88 78 GLU A N 1
ATOM 592 C CA . GLU A 1 78 ? 22.740 2.530 -17.791 1.00 87.88 78 GLU A CA 1
ATOM 593 C C . GLU A 1 78 ? 23.073 1.579 -18.950 1.00 87.88 78 GLU A C 1
ATOM 595 O O . GLU A 1 78 ? 23.917 1.913 -19.781 1.00 87.88 78 GLU A O 1
ATOM 600 N N . ASP A 1 79 ? 22.346 0.465 -19.076 1.00 83.25 79 ASP A N 1
ATOM 601 C CA . ASP A 1 79 ? 22.497 -0.497 -20.175 1.00 83.25 79 ASP A CA 1
ATOM 602 C C . ASP A 1 79 ? 22.172 0.135 -21.540 1.00 83.25 79 ASP A C 1
ATOM 604 O O . ASP A 1 79 ? 22.947 0.032 -22.490 1.00 83.25 79 ASP A O 1
ATOM 608 N N . ALA A 1 80 ? 21.078 0.900 -21.629 1.00 79.44 80 ALA A N 1
ATOM 609 C CA . ALA A 1 80 ? 20.707 1.623 -22.848 1.00 79.44 80 ALA A CA 1
ATOM 610 C C . ALA A 1 80 ? 21.688 2.750 -23.228 1.00 79.44 80 ALA A C 1
ATOM 612 O O . ALA A 1 80 ? 21.732 3.164 -24.388 1.00 79.44 80 ALA A O 1
ATOM 613 N N . SER A 1 81 ? 22.460 3.260 -22.265 1.00 76.38 81 SER A N 1
ATOM 614 C CA . SER A 1 81 ? 23.465 4.309 -22.482 1.00 76.38 81 SER A CA 1
ATOM 615 C C . SER A 1 81 ? 24.831 3.746 -22.886 1.00 76.38 81 SER A C 1
ATOM 617 O O . SER A 1 81 ? 25.725 4.515 -23.250 1.00 76.38 81 SER A O 1
ATOM 619 N N . GLN A 1 82 ? 25.017 2.423 -22.832 1.00 69.19 82 GLN A N 1
ATOM 620 C CA . GLN A 1 82 ? 26.283 1.789 -23.169 1.00 69.19 82 GLN A CA 1
ATOM 621 C C . GLN A 1 82 ? 26.462 1.740 -24.701 1.00 69.19 82 GLN A C 1
ATOM 623 O O . GLN A 1 82 ? 25.580 1.256 -25.415 1.00 69.19 82 GLN A O 1
ATOM 628 N N . PRO A 1 83 ? 27.582 2.250 -25.254 1.00 64.06 83 PRO A N 1
ATOM 629 C CA . PRO A 1 83 ? 27.806 2.223 -26.696 1.00 64.06 83 PRO A CA 1
ATOM 630 C C . PRO A 1 83 ? 27.879 0.772 -27.204 1.00 64.06 83 PRO A C 1
ATOM 632 O O . PRO A 1 83 ? 28.379 -0.097 -26.481 1.00 64.06 83 PRO A O 1
ATOM 635 N N . PRO A 1 84 ? 27.424 0.488 -28.444 1.00 63.38 84 PRO A N 1
ATOM 636 C CA . PRO A 1 84 ? 27.497 -0.854 -29.006 1.00 63.38 84 PRO A CA 1
ATOM 637 C C . PRO A 1 84 ? 28.950 -1.329 -28.981 1.00 63.38 84 PRO A C 1
ATOM 639 O O . PRO A 1 84 ? 29.839 -0.669 -29.523 1.00 63.38 84 PRO A O 1
ATOM 642 N N . THR A 1 85 ? 29.197 -2.463 -28.322 1.00 65.62 85 THR A N 1
ATOM 643 C CA . THR A 1 85 ? 30.524 -3.080 -28.280 1.00 65.62 85 THR A CA 1
ATOM 644 C C . THR A 1 85 ? 30.970 -3.335 -29.722 1.00 65.62 85 THR A C 1
ATOM 646 O O . THR A 1 85 ? 30.244 -4.013 -30.456 1.00 65.62 85 THR A O 1
ATOM 649 N N . PRO A 1 86 ? 32.108 -2.778 -30.179 1.00 59.03 86 PRO A N 1
ATOM 650 C CA . PRO A 1 86 ? 32.530 -2.945 -31.559 1.00 59.03 86 PRO A CA 1
ATOM 651 C C . PRO A 1 86 ? 32.761 -4.431 -31.821 1.00 59.03 86 PRO A C 1
ATOM 653 O O . PRO A 1 86 ? 33.540 -5.083 -31.124 1.00 59.03 86 PRO A O 1
ATOM 656 N N . ALA A 1 87 ? 32.055 -4.966 -32.818 1.00 62.00 87 ALA A N 1
ATOM 657 C CA . ALA A 1 87 ? 32.277 -6.316 -33.303 1.00 62.00 87 ALA A CA 1
ATOM 658 C C . ALA A 1 87 ? 33.739 -6.418 -33.751 1.00 62.00 87 ALA A C 1
ATOM 660 O O . ALA A 1 87 ? 34.147 -5.782 -34.723 1.00 62.00 87 ALA A O 1
ATOM 661 N N . ILE A 1 88 ? 34.537 -7.187 -33.010 1.00 65.00 88 ILE A N 1
ATOM 662 C CA . ILE A 1 88 ? 35.893 -7.538 -33.415 1.00 65.00 88 ILE A CA 1
ATOM 663 C C . ILE A 1 88 ? 35.749 -8.388 -34.679 1.00 65.00 88 ILE A C 1
ATOM 665 O O . ILE A 1 88 ? 35.404 -9.566 -34.612 1.00 65.00 88 ILE A O 1
ATOM 669 N N . VAL A 1 89 ? 35.964 -7.773 -35.842 1.00 55.72 89 VAL A N 1
ATOM 670 C CA . VAL A 1 89 ? 36.164 -8.492 -37.102 1.00 55.72 89 VAL A CA 1
ATOM 671 C C . VAL A 1 89 ? 37.546 -9.131 -37.008 1.00 55.72 89 VAL A C 1
ATOM 673 O O . VAL A 1 89 ? 38.561 -8.439 -37.086 1.00 55.72 89 VAL A O 1
ATOM 676 N N . ALA A 1 90 ? 37.581 -10.437 -36.750 1.00 56.28 90 ALA A N 1
ATOM 677 C CA . ALA A 1 90 ? 38.806 -11.223 -36.826 1.00 56.28 90 ALA A CA 1
ATOM 678 C C . ALA A 1 90 ? 39.162 -11.498 -38.306 1.00 56.28 90 ALA A C 1
ATOM 680 O O . ALA A 1 90 ? 38.238 -11.704 -39.100 1.00 56.28 90 ALA A O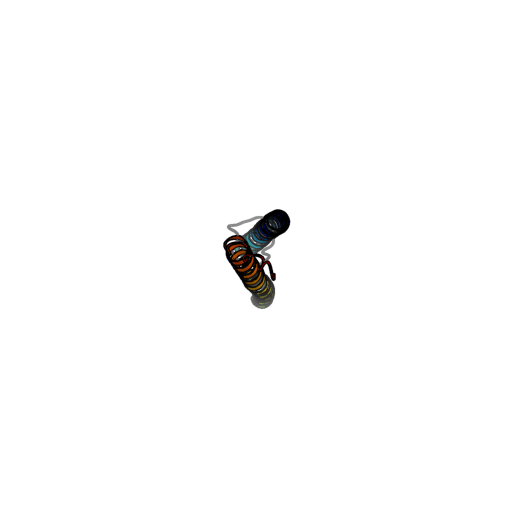 1
ATOM 681 N N . PRO A 1 91 ? 40.457 -11.463 -38.677 1.00 62.28 91 PRO A N 1
ATOM 682 C CA . PRO A 1 91 ? 40.934 -11.745 -40.033 1.00 62.28 91 PRO A CA 1
ATOM 683 C C . PRO A 1 91 ? 40.860 -13.229 -40.411 1.00 62.28 91 PRO A C 1
ATOM 685 O O . PRO A 1 91 ? 40.927 -14.087 -39.500 1.00 62.28 91 PRO A O 1
#

Radius of gyration: 23.34 Å; Cα contacts (8 Å, |Δi|>4): 16; chains: 1; bounding box: 67×29×62 Å